Protein AF-A0AAW5A5T8-F1 (afdb_monomer_lite)

pLDDT: mean 87.93, std 8.43, range [50.16, 96.62]

Secondary 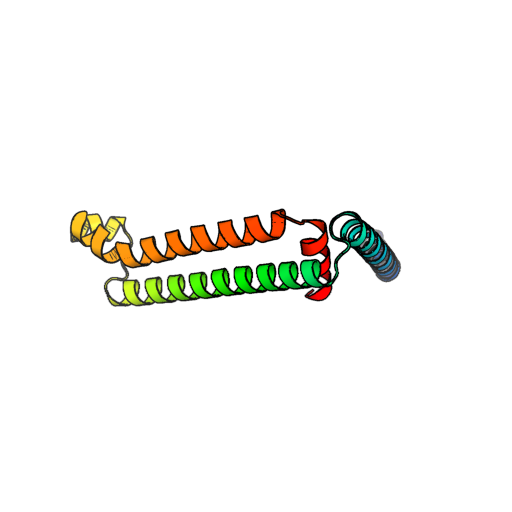structure (DSSP, 8-state):
--HHHHHHHHHHHHHHHHHHHHHHHHHHHHHHHHHHHHHH---HHHHHHHHHHHHHHHHHHHHHHHHHHHHHHHHHHH----HHHHHHHHHHHHHHHHHHHHHHHHHHHHHHHHHHHHHHHHSHHHHHHHHHHH-

Sequence (135 aa):
MTDKQTLEAFAKLLEPLAKSLNGIDRSLSLLADLELAKEFQPDPAKRQSHYAEINAAVAADAAAFEALEKARVEREAIDPRGHEQLVKEKGAEEAARILAPVKAALDARGESLKHEQKVRDSFPALDRIHRHRNS

Foldseek 3Di:
DPVVVVVVVVVVVCVVVVVVVVVVVLVVLLVVLVVVCCVVPVDPVVLVVLLVQLVVLVVQLVVLVVQLVVLLVVLVVVPVDDLVVCCVPVNNVVSCVSCVSNVVSVVSSVVSVVSSVVSCVVRVSSNSNSVVVVD

Structure (mmCIF, N/CA/C/O backbone):
data_AF-A0AAW5A5T8-F1
#
_entry.id   AF-A0AAW5A5T8-F1
#
loop_
_atom_site.group_PDB
_atom_site.id
_atom_site.type_symbol
_atom_site.label_atom_id
_atom_site.label_alt_id
_atom_site.label_comp_id
_atom_site.label_asym_id
_atom_site.label_entity_id
_atom_site.label_seq_id
_atom_site.pdbx_PDB_ins_code
_atom_site.Cartn_x
_atom_site.Cartn_y
_atom_site.Cartn_z
_atom_site.occupancy
_atom_site.B_iso_or_equiv
_atom_site.auth_seq_id
_atom_site.auth_comp_id
_atom_site.auth_asym_id
_atom_site.auth_atom_id
_atom_site.pdbx_PDB_model_num
ATOM 1 N N . MET A 1 1 ? 46.993 1.126 18.525 1.00 50.16 1 MET A N 1
ATOM 2 C CA . MET A 1 1 ? 45.733 1.790 18.120 1.00 50.16 1 MET A CA 1
ATOM 3 C C . MET A 1 1 ? 45.803 2.142 16.634 1.00 50.16 1 MET A C 1
ATOM 5 O O . MET A 1 1 ? 45.893 3.310 16.294 1.00 50.16 1 MET A O 1
ATOM 9 N N . THR A 1 2 ? 45.819 1.151 15.743 1.00 57.22 2 THR A N 1
ATOM 10 C CA . THR A 1 2 ? 46.119 1.381 14.312 1.00 57.22 2 THR A CA 1
ATOM 11 C C . THR A 1 2 ? 45.149 0.673 13.369 1.00 57.22 2 THR A C 1
ATOM 13 O O . THR A 1 2 ? 44.841 1.241 12.328 1.00 57.22 2 THR A O 1
ATOM 16 N N . ASP A 1 3 ? 44.571 -0.470 13.752 1.00 64.50 3 ASP A N 1
ATOM 17 C CA . ASP A 1 3 ? 43.694 -1.257 12.862 1.00 64.50 3 ASP A CA 1
ATOM 18 C C . ASP A 1 3 ? 42.357 -0.589 12.533 1.00 64.50 3 ASP A C 1
ATOM 20 O O . ASP A 1 3 ? 41.889 -0.644 11.401 1.00 64.50 3 ASP A O 1
ATOM 24 N N . LYS A 1 4 ? 41.725 0.081 13.502 1.00 63.66 4 LYS A N 1
ATOM 25 C CA . LYS A 1 4 ? 40.388 0.654 13.286 1.00 63.66 4 LYS A CA 1
ATOM 26 C C . LYS A 1 4 ? 40.422 1.876 12.360 1.00 63.66 4 LYS A C 1
ATOM 28 O O . LYS A 1 4 ? 39.583 2.008 11.479 1.00 63.66 4 LYS A O 1
ATOM 33 N N . GLN A 1 5 ? 41.438 2.726 12.516 1.00 70.50 5 GLN A N 1
ATOM 34 C CA . GLN A 1 5 ? 41.628 3.916 11.681 1.00 70.50 5 GLN A CA 1
ATOM 35 C C . GLN A 1 5 ? 42.098 3.566 10.263 1.00 70.50 5 GLN A C 1
ATOM 37 O O . GLN A 1 5 ? 41.700 4.231 9.310 1.00 70.50 5 GLN A O 1
ATOM 42 N N . THR A 1 6 ? 42.902 2.510 10.099 1.00 71.06 6 THR A N 1
ATOM 43 C CA . THR A 1 6 ? 43.271 2.016 8.763 1.00 71.06 6 THR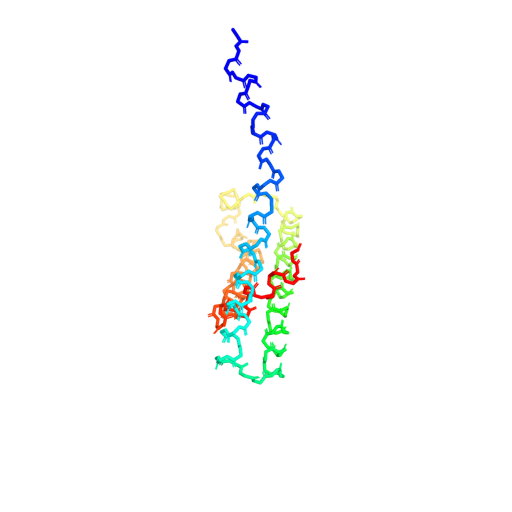 A CA 1
ATOM 44 C C . THR A 1 6 ? 42.087 1.358 8.063 1.00 71.06 6 THR A C 1
ATOM 46 O O . THR A 1 6 ? 41.859 1.660 6.896 1.00 71.06 6 THR A O 1
ATOM 49 N N . LEU A 1 7 ? 41.276 0.550 8.756 1.00 69.12 7 LEU A N 1
ATOM 50 C CA . LEU A 1 7 ? 40.034 -0.005 8.200 1.00 69.12 7 LEU A CA 1
ATOM 51 C C . LEU A 1 7 ? 39.050 1.085 7.753 1.00 69.12 7 LEU A C 1
ATOM 53 O O . LEU A 1 7 ? 38.493 0.990 6.663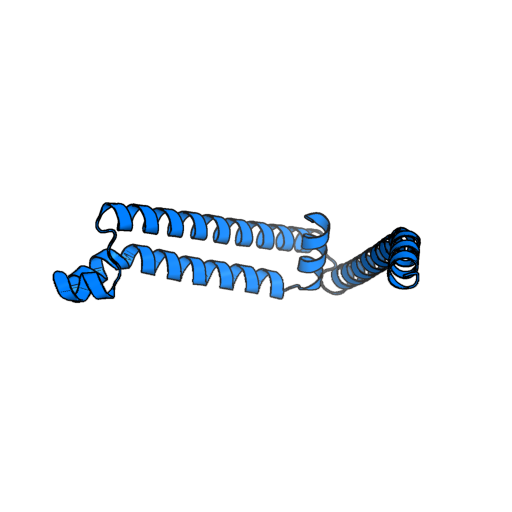 1.00 69.12 7 LEU A O 1
ATOM 57 N N . GLU A 1 8 ? 38.869 2.145 8.544 1.00 74.44 8 GLU A N 1
ATOM 58 C CA . GLU A 1 8 ? 38.021 3.286 8.166 1.00 74.44 8 GLU A CA 1
ATOM 59 C C . GLU A 1 8 ? 38.580 4.062 6.961 1.00 74.44 8 GLU A C 1
ATOM 61 O O . GLU A 1 8 ? 37.816 4.494 6.095 1.00 74.44 8 GLU A O 1
ATOM 66 N N . ALA A 1 9 ? 39.903 4.216 6.861 1.00 75.06 9 ALA A N 1
ATOM 67 C CA . ALA A 1 9 ? 40.546 4.846 5.708 1.00 75.06 9 ALA A CA 1
ATOM 68 C C . ALA A 1 9 ? 40.412 3.993 4.432 1.00 75.06 9 ALA A C 1
ATOM 70 O O . ALA A 1 9 ? 40.116 4.530 3.363 1.00 75.06 9 ALA A O 1
ATOM 71 N N . PHE A 1 10 ? 40.559 2.669 4.544 1.00 69.69 10 PHE A N 1
ATOM 72 C CA . PHE A 1 10 ? 40.326 1.733 3.442 1.00 69.69 10 PHE A CA 1
ATOM 73 C C . PHE A 1 10 ? 38.856 1.707 3.011 1.00 69.69 10 PHE A C 1
ATOM 75 O O . PHE A 1 10 ? 38.580 1.742 1.815 1.00 69.69 10 PHE A O 1
ATOM 82 N N . ALA A 1 11 ? 37.909 1.718 3.953 1.00 73.75 11 ALA A N 1
ATOM 83 C CA . ALA A 1 11 ? 36.483 1.791 3.640 1.00 73.75 11 ALA A CA 1
ATOM 84 C C . ALA A 1 11 ? 36.148 3.063 2.843 1.00 73.75 11 ALA A C 1
ATOM 86 O O . ALA A 1 11 ? 35.500 2.979 1.802 1.00 73.75 11 ALA A O 1
ATOM 87 N N . LYS A 1 12 ? 36.682 4.221 3.255 1.00 77.38 12 LYS A N 1
ATOM 88 C CA . LYS A 1 12 ? 36.511 5.497 2.535 1.00 77.38 12 LYS A CA 1
ATOM 89 C C . LYS A 1 12 ? 37.132 5.496 1.137 1.00 77.38 12 LYS A C 1
ATOM 91 O O . LYS A 1 12 ? 36.580 6.106 0.227 1.00 77.38 12 LYS A O 1
ATOM 96 N N . LEU A 1 13 ? 38.258 4.808 0.943 1.00 78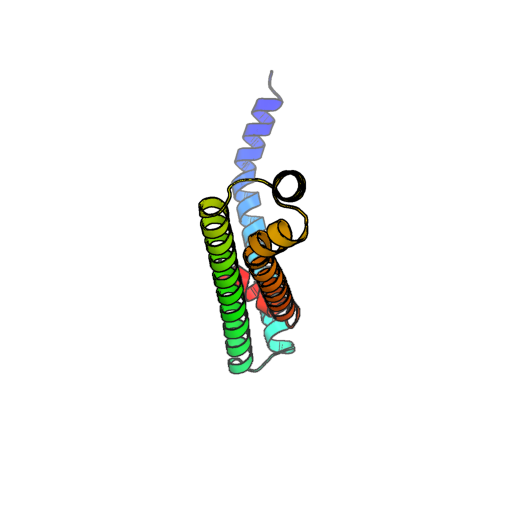.56 13 LEU A N 1
ATOM 97 C CA . LEU A 1 13 ? 38.880 4.632 -0.377 1.00 78.56 13 LEU A CA 1
ATOM 98 C C . LEU A 1 13 ? 38.065 3.711 -1.296 1.00 78.56 13 LEU A C 1
ATOM 100 O O . LEU A 1 13 ? 38.080 3.891 -2.512 1.00 78.56 13 LEU A O 1
ATOM 104 N N . LEU A 1 14 ? 37.345 2.744 -0.723 1.00 81.12 14 LEU A N 1
ATOM 105 C CA . LEU A 1 14 ? 36.507 1.795 -1.457 1.00 81.12 14 LEU A CA 1
ATOM 106 C C . LEU A 1 14 ? 35.087 2.317 -1.721 1.00 81.12 14 LEU A C 1
ATOM 108 O O . LEU A 1 14 ? 34.423 1.816 -2.625 1.00 81.12 14 LEU A O 1
ATOM 112 N N . GLU A 1 15 ? 34.618 3.335 -0.997 1.00 79.50 15 GLU A N 1
ATOM 113 C CA . GLU A 1 15 ? 33.291 3.937 -1.190 1.00 79.50 15 GLU A CA 1
ATOM 114 C C . GLU A 1 15 ? 32.993 4.353 -2.646 1.00 79.50 15 GLU A C 1
ATOM 116 O O . GLU A 1 15 ? 31.907 4.029 -3.138 1.00 79.50 15 GLU A O 1
ATOM 121 N N . PRO A 1 16 ? 33.898 5.035 -3.381 1.00 83.88 16 PRO A N 1
ATOM 122 C CA . PRO A 1 16 ? 33.655 5.386 -4.781 1.00 83.88 16 PRO A CA 1
ATOM 123 C C . PRO A 1 16 ? 33.539 4.158 -5.693 1.00 83.88 16 PRO A C 1
ATOM 125 O O . PRO A 1 16 ? 32.729 4.151 -6.624 1.00 83.88 16 PRO A O 1
ATOM 128 N N . LEU A 1 17 ? 34.309 3.103 -5.408 1.00 76.12 17 LEU A N 1
ATOM 129 C CA . LEU A 1 17 ? 34.255 1.840 -6.144 1.00 76.12 17 LEU A CA 1
ATOM 130 C C . LEU A 1 17 ? 32.937 1.106 -5.871 1.00 76.12 17 LEU A C 1
ATOM 132 O O . LEU A 1 17 ? 32.269 0.683 -6.811 1.00 76.12 17 LEU A O 1
ATOM 136 N N . ALA A 1 18 ? 32.517 1.033 -4.606 1.00 78.19 18 ALA A N 1
ATOM 137 C CA . ALA A 1 18 ? 31.232 0.460 -4.215 1.00 78.19 18 ALA A CA 1
ATOM 138 C C . ALA A 1 18 ? 30.058 1.220 -4.856 1.00 78.19 18 ALA A C 1
ATOM 140 O O . ALA A 1 18 ? 29.129 0.606 -5.377 1.00 78.19 18 ALA A O 1
ATOM 141 N N . LYS A 1 19 ? 30.117 2.559 -4.898 1.00 80.06 19 LYS A N 1
ATOM 142 C CA . LYS A 1 19 ? 29.126 3.391 -5.603 1.00 80.06 19 LYS A CA 1
ATOM 143 C C . LYS A 1 19 ? 29.090 3.105 -7.104 1.00 80.06 19 LYS A C 1
ATOM 145 O O . LYS A 1 19 ? 28.005 2.996 -7.667 1.00 80.06 19 LYS A O 1
ATOM 150 N N . SER A 1 20 ? 30.254 2.961 -7.735 1.00 77.12 20 SER A N 1
ATOM 151 C CA . SER A 1 20 ? 30.355 2.675 -9.171 1.00 77.12 20 SER A CA 1
ATOM 152 C C . SER A 1 20 ? 29.786 1.296 -9.512 1.00 77.12 20 SER A C 1
ATOM 154 O O . SER A 1 20 ? 28.985 1.177 -10.435 1.00 77.12 20 SER A O 1
ATOM 156 N N . LEU A 1 21 ? 30.127 0.272 -8.722 1.00 78.88 21 LEU A N 1
ATOM 157 C CA . LEU A 1 21 ? 29.589 -1.083 -8.878 1.00 78.88 21 LEU A CA 1
ATOM 158 C C . LEU A 1 21 ? 28.071 -1.120 -8.676 1.00 78.88 21 LEU A C 1
ATOM 160 O O . LEU A 1 21 ? 27.365 -1.677 -9.511 1.00 78.88 21 LEU A O 1
ATOM 164 N N . ASN A 1 22 ? 27.557 -0.446 -7.643 1.00 79.50 22 ASN A N 1
ATOM 165 C CA . ASN A 1 22 ? 26.114 -0.316 -7.432 1.00 79.50 22 ASN A CA 1
ATOM 166 C C . ASN A 1 22 ? 25.414 0.407 -8.596 1.00 79.50 22 ASN A C 1
ATOM 168 O O . ASN A 1 22 ? 24.282 0.075 -8.937 1.00 79.50 22 ASN A O 1
ATOM 172 N N . GLY A 1 23 ? 26.062 1.399 -9.214 1.00 79.62 23 GLY A N 1
ATOM 173 C CA . GLY A 1 23 ? 25.533 2.080 -10.399 1.00 79.62 23 GLY A CA 1
ATOM 174 C C . GLY A 1 23 ? 25.449 1.169 -11.627 1.00 79.62 23 GLY A C 1
ATOM 175 O O . GLY A 1 23 ? 24.453 1.203 -12.354 1.00 79.62 23 GLY A O 1
ATOM 176 N N . ILE A 1 24 ? 26.466 0.328 -11.838 1.00 81.06 24 ILE A N 1
ATOM 177 C CA . ILE A 1 24 ? 26.492 -0.661 -12.925 1.00 81.06 24 ILE A CA 1
ATOM 178 C C . ILE A 1 24 ? 25.399 -1.709 -12.713 1.00 81.06 24 ILE A C 1
ATOM 180 O O . ILE A 1 24 ? 24.621 -1.961 -13.630 1.00 81.06 24 ILE A O 1
ATOM 184 N N . ASP A 1 25 ? 25.294 -2.261 -11.505 1.00 80.50 25 ASP A N 1
ATOM 185 C CA . ASP A 1 25 ? 24.291 -3.273 -11.166 1.00 80.50 25 ASP A CA 1
ATOM 186 C C . ASP A 1 25 ? 22.860 -2.743 -11.366 1.00 80.50 25 ASP A C 1
ATOM 188 O O . ASP A 1 25 ? 22.042 -3.364 -12.044 1.00 80.50 25 ASP A O 1
ATOM 192 N N . ARG A 1 26 ? 22.589 -1.508 -10.916 1.00 81.31 26 ARG A N 1
ATOM 193 C CA . ARG A 1 26 ? 21.314 -0.816 -11.187 1.00 81.31 26 ARG A CA 1
ATOM 194 C C . ARG A 1 26 ? 21.022 -0.683 -12.681 1.00 81.31 26 ARG A C 1
ATOM 196 O O . ARG A 1 26 ? 19.890 -0.901 -13.104 1.00 81.31 26 ARG A O 1
ATOM 203 N N . SER A 1 27 ? 22.025 -0.317 -13.476 1.00 83.81 27 SER A N 1
ATOM 204 C CA . SER A 1 27 ? 21.863 -0.128 -14.923 1.00 83.81 27 SER A CA 1
ATOM 205 C C . SER A 1 27 ? 21.579 -1.451 -15.640 1.00 83.81 27 SER A C 1
ATOM 207 O O . SER A 1 27 ? 20.720 -1.499 -16.520 1.00 83.81 27 SER A O 1
ATOM 209 N N . LEU A 1 28 ? 22.257 -2.532 -15.242 1.00 85.12 28 LEU A N 1
ATOM 210 C CA . LEU A 1 28 ? 22.032 -3.874 -15.781 1.00 85.12 28 LEU A CA 1
ATOM 211 C C . LEU A 1 28 ? 20.659 -4.424 -15.378 1.00 85.12 28 LEU A C 1
ATOM 213 O O . LEU A 1 28 ? 19.955 -4.966 -16.228 1.00 85.12 28 LEU A O 1
ATOM 217 N N . SER A 1 29 ? 20.246 -4.223 -14.123 1.00 85.06 29 SER A N 1
ATOM 218 C CA . SER A 1 29 ? 18.906 -4.593 -13.651 1.00 85.06 29 SER A CA 1
ATOM 219 C C . SER A 1 29 ? 17.815 -3.864 -14.438 1.00 85.06 29 SER A C 1
ATOM 221 O O . SER A 1 29 ? 16.862 -4.492 -14.894 1.00 85.06 29 SER A O 1
ATOM 223 N N . LEU A 1 30 ? 17.970 -2.554 -14.664 1.00 85.38 30 LEU A N 1
ATOM 224 C CA . LEU A 1 30 ? 17.019 -1.780 -15.461 1.00 85.38 30 LEU A CA 1
ATOM 225 C C . LEU A 1 30 ? 16.963 -2.266 -16.915 1.00 85.38 30 LEU A C 1
ATOM 227 O O . LEU A 1 30 ? 15.880 -2.341 -17.490 1.00 85.38 30 LEU A O 1
ATOM 231 N N . LEU A 1 31 ? 18.108 -2.602 -17.516 1.00 87.31 31 LEU A N 1
ATOM 232 C CA . LEU A 1 31 ? 18.150 -3.148 -18.872 1.00 87.31 31 LEU A CA 1
ATOM 233 C C . LEU A 1 31 ? 17.413 -4.491 -18.952 1.00 87.31 31 LEU A C 1
ATOM 235 O O . LEU A 1 31 ? 16.599 -4.677 -19.852 1.00 87.31 31 LEU A O 1
ATOM 239 N N . ALA A 1 32 ? 17.655 -5.392 -17.997 1.00 88.00 32 ALA A N 1
ATOM 240 C CA . ALA A 1 32 ? 16.958 -6.671 -17.921 1.00 88.00 32 ALA A CA 1
ATOM 241 C C . ALA A 1 32 ? 15.440 -6.477 -17.785 1.00 88.00 32 ALA A C 1
ATOM 243 O O . ALA A 1 32 ? 14.673 -7.092 -18.523 1.00 88.00 32 ALA A O 1
ATOM 244 N N . ASP A 1 33 ? 15.000 -5.567 -16.913 1.00 87.75 33 ASP A N 1
ATOM 245 C CA . ASP A 1 33 ? 13.579 -5.254 -16.764 1.00 87.75 33 ASP A CA 1
ATOM 246 C C . ASP A 1 33 ? 12.980 -4.638 -18.039 1.00 87.75 33 ASP A C 1
ATOM 248 O O . ASP A 1 33 ? 11.847 -4.958 -18.396 1.00 87.75 33 ASP A O 1
ATOM 252 N N . LEU A 1 34 ? 13.721 -3.788 -18.761 1.00 87.44 34 LEU A N 1
ATOM 253 C CA . LEU A 1 34 ? 13.277 -3.221 -20.039 1.00 87.44 34 LEU A CA 1
ATOM 254 C C . LEU A 1 34 ? 13.120 -4.287 -21.127 1.00 87.44 34 LEU A C 1
ATOM 256 O O . LEU A 1 34 ? 12.172 -4.205 -21.908 1.00 87.44 34 LEU A O 1
ATOM 260 N N . GLU A 1 35 ? 14.014 -5.272 -21.185 1.00 88.56 35 GLU A N 1
ATOM 261 C CA . GLU A 1 35 ? 13.884 -6.403 -22.108 1.00 88.56 35 GLU A CA 1
ATOM 262 C C . GLU A 1 35 ? 12.682 -7.283 -21.736 1.00 88.56 35 GLU A C 1
ATOM 264 O O . GLU A 1 35 ? 11.841 -7.545 -22.595 1.00 88.56 35 GLU A O 1
ATOM 269 N N . LEU A 1 36 ? 12.493 -7.604 -20.449 1.00 88.38 36 LEU A N 1
ATOM 270 C CA . LEU A 1 36 ? 11.289 -8.298 -19.970 1.00 88.38 36 LEU A CA 1
ATOM 271 C C . LEU A 1 36 ? 10.012 -7.515 -20.316 1.00 88.38 36 LEU A C 1
ATOM 273 O O . LEU A 1 36 ? 9.023 -8.077 -20.782 1.00 88.38 36 LEU A O 1
ATOM 277 N N . ALA A 1 37 ? 10.017 -6.194 -20.140 1.00 88.44 37 ALA A N 1
ATOM 278 C CA . ALA A 1 37 ? 8.880 -5.352 -20.483 1.00 88.44 37 ALA A CA 1
ATOM 279 C C . ALA A 1 37 ? 8.569 -5.373 -21.987 1.00 88.44 37 ALA A C 1
ATOM 281 O O . ALA A 1 37 ? 7.398 -5.339 -22.359 1.00 88.44 37 ALA A O 1
ATOM 282 N N . LYS A 1 38 ? 9.586 -5.428 -22.857 1.00 88.62 38 LYS A N 1
ATOM 283 C CA . LYS A 1 38 ? 9.394 -5.561 -24.309 1.00 88.62 38 LYS A CA 1
ATOM 284 C C . LYS A 1 38 ? 8.882 -6.947 -24.695 1.00 88.62 38 LYS A C 1
ATOM 286 O O . LYS A 1 38 ? 8.043 -7.031 -25.583 1.00 88.62 38 LYS A O 1
ATOM 291 N N . GLU A 1 39 ? 9.365 -7.999 -24.043 1.00 87.62 39 GLU A N 1
ATOM 292 C CA . GLU A 1 39 ? 8.981 -9.381 -24.335 1.00 87.62 39 GLU A CA 1
ATOM 293 C C . GLU A 1 39 ? 7.539 -9.677 -23.899 1.00 87.62 39 GLU A C 1
ATOM 295 O O . GLU A 1 39 ? 6.735 -10.169 -24.689 1.00 87.62 39 GLU A O 1
ATOM 300 N N . PHE A 1 40 ? 7.178 -9.310 -22.666 1.00 84.44 40 PHE A N 1
ATOM 301 C CA . PHE A 1 40 ? 5.877 -9.645 -22.076 1.00 84.44 40 PHE A CA 1
ATOM 302 C C . PHE A 1 40 ? 4.791 -8.587 -22.311 1.00 84.44 40 PHE A C 1
ATOM 304 O O . PHE A 1 40 ? 3.603 -8.903 -22.247 1.00 84.44 40 PHE A O 1
ATOM 311 N N . GLN A 1 41 ? 5.166 -7.336 -22.599 1.00 86.06 41 GLN A N 1
ATOM 312 C CA . GLN A 1 41 ? 4.227 -6.281 -22.985 1.00 86.06 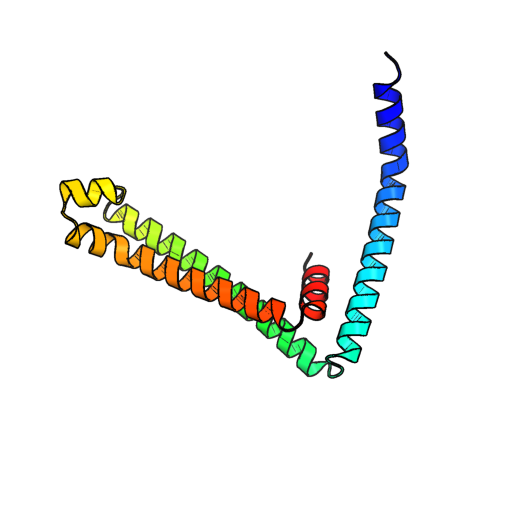41 GLN A CA 1
ATOM 313 C C . GLN A 1 41 ? 4.823 -5.403 -24.096 1.00 86.06 41 GLN A C 1
ATOM 315 O O . GLN A 1 41 ? 5.207 -4.260 -23.834 1.00 86.06 41 GLN A O 1
ATOM 320 N N . PRO A 1 42 ? 4.901 -5.891 -25.349 1.00 87.38 42 PRO A N 1
ATOM 321 C CA . PRO A 1 42 ? 5.593 -5.201 -26.441 1.00 87.38 42 PRO A CA 1
ATOM 322 C C . PRO A 1 42 ? 4.969 -3.849 -26.796 1.00 87.38 42 PRO A C 1
ATOM 324 O O . PRO A 1 42 ? 5.692 -2.927 -27.180 1.00 87.38 42 PRO A O 1
ATOM 327 N N . ASP A 1 43 ? 3.657 -3.704 -26.597 1.00 91.88 43 ASP A N 1
ATOM 328 C CA . ASP A 1 43 ? 2.904 -2.485 -26.883 1.00 91.88 43 ASP A CA 1
ATOM 329 C C . ASP A 1 43 ? 3.246 -1.348 -25.890 1.00 91.88 43 ASP A C 1
ATOM 331 O O . ASP A 1 43 ? 2.912 -1.434 -24.699 1.00 91.88 43 ASP A O 1
ATOM 335 N N . PRO A 1 44 ? 3.874 -0.249 -26.355 1.00 88.62 44 PRO A N 1
ATOM 336 C CA . PRO A 1 44 ? 4.182 0.902 -25.513 1.00 88.62 44 PRO A CA 1
ATOM 337 C C . PRO A 1 44 ? 2.949 1.553 -24.880 1.00 88.62 44 PRO A C 1
ATOM 339 O O . PRO A 1 44 ? 3.042 2.025 -23.746 1.00 88.62 44 PRO A O 1
ATOM 342 N N . ALA A 1 45 ? 1.804 1.568 -25.571 1.00 91.44 45 ALA A N 1
ATOM 343 C CA . ALA A 1 45 ? 0.583 2.186 -25.062 1.00 91.44 45 ALA A CA 1
ATOM 344 C C . ALA A 1 45 ? 0.040 1.415 -23.853 1.00 91.44 45 ALA A C 1
ATOM 346 O O . ALA A 1 45 ? -0.349 2.018 -22.853 1.00 91.44 45 ALA A O 1
ATOM 347 N N . LYS A 1 46 ? 0.103 0.079 -23.889 1.00 90.81 46 LYS A N 1
ATOM 348 C CA . LYS A 1 46 ? -0.287 -0.758 -22.747 1.00 90.81 46 LYS A CA 1
ATOM 349 C C . LYS A 1 46 ? 0.659 -0.611 -21.560 1.00 90.81 46 LYS A C 1
ATOM 351 O O . LYS A 1 46 ? 0.191 -0.551 -20.428 1.00 90.81 46 LYS A O 1
ATOM 356 N N . ARG A 1 47 ? 1.973 -0.491 -21.795 1.00 90.75 47 ARG A N 1
ATOM 357 C CA . ARG A 1 47 ? 2.929 -0.175 -20.713 1.00 90.75 47 ARG A CA 1
ATOM 358 C C . ARG A 1 47 ? 2.608 1.175 -20.067 1.00 90.75 47 ARG A C 1
ATOM 360 O O . ARG A 1 47 ? 2.638 1.285 -18.847 1.00 90.75 47 ARG A O 1
ATOM 367 N N . GLN A 1 48 ? 2.256 2.180 -20.871 1.00 91.19 48 GLN A N 1
ATOM 368 C CA . GLN A 1 48 ? 1.860 3.494 -20.365 1.00 91.19 48 GLN A CA 1
ATOM 369 C C . GLN A 1 48 ? 0.550 3.446 -19.566 1.00 91.19 48 GLN A C 1
ATOM 371 O O . GLN A 1 48 ? 0.476 4.074 -18.512 1.00 91.19 48 GLN A O 1
ATOM 376 N N . SER A 1 49 ? -0.447 2.678 -20.023 1.00 92.88 49 SER A N 1
ATOM 377 C CA . SER A 1 49 ? -1.680 2.422 -19.260 1.00 92.88 49 SER A CA 1
ATOM 378 C C . SER A 1 49 ? -1.363 1.809 -17.901 1.00 92.88 49 SER A C 1
ATOM 380 O O . SER A 1 49 ? -1.837 2.292 -16.881 1.00 92.88 49 SER A O 1
ATOM 382 N N . HIS A 1 50 ? -0.475 0.816 -17.872 1.00 92.00 50 HIS A N 1
ATOM 383 C CA . HIS A 1 50 ? -0.083 0.165 -16.631 1.00 92.00 50 HIS A CA 1
ATOM 384 C C . HIS A 1 50 ? 0.613 1.125 -15.650 1.00 92.00 50 HIS A C 1
ATOM 386 O O . HIS A 1 50 ? 0.306 1.140 -14.462 1.00 92.00 50 HIS A O 1
ATOM 392 N N . TYR A 1 51 ? 1.497 2.002 -16.138 1.00 92.88 51 TYR A N 1
ATOM 393 C CA . TYR A 1 51 ? 2.080 3.052 -15.295 1.00 92.88 51 TYR A CA 1
ATOM 394 C C . TYR A 1 51 ? 1.031 4.040 -14.769 1.00 92.88 51 TYR A C 1
ATOM 396 O O . TYR A 1 51 ? 1.136 4.494 -13.630 1.00 92.88 51 TYR A O 1
ATOM 404 N N . ALA A 1 52 ? 0.024 4.376 -15.578 1.00 94.50 52 ALA A N 1
ATOM 405 C CA . ALA A 1 52 ? -1.083 5.219 -15.142 1.00 94.50 52 ALA A CA 1
ATOM 406 C C . ALA A 1 52 ? -1.936 4.527 -14.065 1.00 94.50 52 ALA A C 1
ATOM 408 O O . ALA A 1 52 ? -2.314 5.177 -13.095 1.00 94.50 52 ALA A O 1
ATOM 409 N N . GLU A 1 53 ? -2.173 3.219 -14.186 1.00 95.00 53 GLU A N 1
ATOM 410 C CA . GLU A 1 53 ? -2.861 2.405 -13.176 1.00 95.00 53 GLU A CA 1
ATOM 411 C C . GLU A 1 53 ? -2.082 2.358 -11.856 1.00 95.00 53 GLU A C 1
ATOM 413 O O . GLU A 1 53 ? -2.676 2.577 -10.802 1.00 95.00 53 GLU A O 1
ATOM 418 N N . ILE A 1 54 ? -0.756 2.160 -11.898 1.00 93.75 54 ILE A N 1
ATOM 419 C CA . ILE A 1 54 ? 0.099 2.228 -10.699 1.00 93.75 54 ILE A CA 1
ATOM 420 C C . ILE A 1 54 ? -0.041 3.602 -10.032 1.00 93.75 54 ILE A C 1
ATOM 422 O O . ILE A 1 54 ? -0.286 3.684 -8.831 1.00 93.75 54 ILE A O 1
ATOM 426 N N . ASN A 1 55 ? 0.072 4.690 -10.802 1.00 94.50 55 ASN A N 1
ATOM 427 C CA . ASN A 1 55 ? -0.055 6.048 -10.266 1.00 94.50 55 ASN A CA 1
ATOM 428 C C . ASN A 1 55 ? -1.435 6.303 -9.646 1.00 94.50 55 ASN A C 1
ATOM 430 O O . ASN A 1 55 ? -1.527 6.914 -8.583 1.00 94.50 55 ASN A O 1
ATOM 434 N N . ALA A 1 56 ? -2.502 5.837 -10.297 1.00 96.19 56 ALA A N 1
ATOM 435 C CA . ALA A 1 56 ? -3.862 5.975 -9.795 1.00 96.19 56 ALA A CA 1
ATOM 436 C C . ALA A 1 56 ? -4.062 5.200 -8.486 1.00 96.19 56 ALA A C 1
ATOM 438 O O . ALA A 1 56 ? -4.667 5.729 -7.556 1.00 96.19 56 ALA A O 1
ATOM 439 N N . ALA A 1 57 ? -3.516 3.985 -8.383 1.00 94.12 57 ALA A N 1
ATOM 440 C CA . ALA A 1 57 ? -3.615 3.178 -7.173 1.00 94.12 57 ALA A CA 1
ATOM 441 C C . ALA A 1 57 ? -2.837 3.792 -5.996 1.00 94.12 57 ALA A C 1
ATOM 443 O O . ALA A 1 57 ? -3.374 3.874 -4.895 1.00 94.12 57 ALA A O 1
ATOM 444 N N . VAL A 1 58 ? -1.629 4.317 -6.242 1.00 93.62 58 VAL A N 1
ATOM 445 C CA . VAL A 1 58 ? -0.847 5.063 -5.235 1.00 93.62 58 VAL A CA 1
ATOM 446 C C . VAL A 1 58 ? -1.598 6.308 -4.762 1.00 93.62 58 VAL A C 1
ATOM 448 O O . VAL A 1 58 ? -1.668 6.583 -3.566 1.00 93.62 58 VAL A O 1
ATOM 451 N N . ALA A 1 59 ? -2.189 7.067 -5.689 1.00 95.31 59 ALA A N 1
ATOM 452 C CA . ALA A 1 59 ? -2.978 8.245 -5.343 1.00 95.31 59 ALA A CA 1
ATOM 453 C C . ALA A 1 59 ? -4.235 7.881 -4.533 1.00 95.31 59 ALA A C 1
ATOM 455 O O . ALA A 1 59 ? -4.606 8.612 -3.614 1.00 95.31 59 ALA A O 1
ATOM 456 N N . ALA A 1 60 ? -4.873 6.750 -4.845 1.00 95.00 60 ALA A N 1
ATOM 457 C CA . ALA A 1 60 ? -6.023 6.248 -4.103 1.00 95.00 60 ALA A CA 1
ATOM 458 C C . ALA A 1 60 ? -5.651 5.829 -2.671 1.00 95.00 60 ALA A C 1
ATOM 460 O O . ALA A 1 60 ? -6.384 6.174 -1.745 1.00 95.00 60 ALA A O 1
ATOM 461 N N . ASP A 1 61 ? -4.515 5.151 -2.466 1.00 94.81 61 ASP A N 1
ATOM 462 C CA . ASP A 1 61 ? -4.044 4.810 -1.116 1.00 94.81 61 ASP A CA 1
ATOM 463 C C . ASP A 1 61 ? -3.687 6.057 -0.301 1.00 94.81 61 ASP A C 1
ATOM 465 O O . ASP A 1 61 ? -4.111 6.189 0.849 1.00 94.81 61 ASP A O 1
ATOM 469 N N . ALA A 1 62 ? -3.010 7.030 -0.918 1.00 94.94 62 ALA A N 1
ATOM 470 C CA . ALA A 1 62 ? -2.725 8.312 -0.279 1.00 94.94 62 ALA A CA 1
ATOM 471 C C . ALA A 1 62 ? -4.017 9.034 0.147 1.00 94.94 62 ALA A C 1
ATOM 473 O O . ALA A 1 62 ? -4.119 9.519 1.272 1.00 94.94 62 ALA A O 1
ATOM 474 N N . ALA A 1 63 ? -5.043 9.052 -0.710 1.00 95.38 63 ALA A N 1
ATOM 475 C CA . ALA A 1 63 ? -6.342 9.629 -0.370 1.00 95.38 63 ALA A CA 1
ATOM 476 C C . ALA A 1 63 ? -7.054 8.865 0.765 1.00 95.38 63 ALA A C 1
ATOM 478 O O . ALA A 1 63 ? -7.662 9.488 1.638 1.00 95.38 63 ALA A O 1
ATOM 479 N N . ALA A 1 64 ? -6.963 7.531 0.786 1.00 95.38 64 ALA A N 1
ATOM 480 C CA . ALA A 1 64 ? -7.521 6.706 1.857 1.00 95.38 64 ALA A CA 1
ATOM 481 C C . ALA A 1 64 ? -6.790 6.919 3.194 1.00 95.38 64 ALA A C 1
ATOM 483 O O . ALA A 1 64 ? -7.422 6.942 4.252 1.00 95.38 64 ALA A O 1
ATOM 484 N N . PHE A 1 65 ? -5.472 7.133 3.158 1.00 95.38 65 PHE A N 1
ATOM 485 C CA . PHE A 1 65 ? -4.691 7.513 4.332 1.00 95.38 65 PHE A CA 1
ATOM 486 C C . PHE A 1 65 ? -5.131 8.866 4.898 1.00 95.38 65 PHE A C 1
ATOM 488 O O . PHE A 1 65 ? -5.425 8.961 6.087 1.00 95.38 65 PHE A O 1
ATOM 495 N N . GLU A 1 66 ? -5.272 9.883 4.048 1.00 96.62 66 GLU A N 1
ATOM 496 C CA . GLU A 1 66 ? -5.775 11.200 4.458 1.00 96.62 66 GLU A CA 1
ATOM 497 C C . GLU A 1 66 ? -7.190 11.120 5.056 1.00 96.62 66 GLU A C 1
ATOM 499 O O . GLU A 1 66 ? -7.499 11.784 6.047 1.00 96.62 66 GLU A O 1
ATOM 504 N N . ALA A 1 67 ? -8.063 10.279 4.493 1.00 95.44 67 ALA A N 1
ATOM 505 C CA . ALA A 1 67 ? -9.399 10.045 5.039 1.00 95.44 67 ALA A CA 1
ATOM 506 C C . ALA A 1 67 ? -9.358 9.372 6.424 1.00 95.44 67 ALA A C 1
ATOM 508 O O . ALA A 1 67 ? -10.131 9.743 7.310 1.00 95.44 67 ALA A O 1
ATOM 509 N N . LEU A 1 68 ? -8.442 8.422 6.636 1.00 96.31 68 LEU A N 1
ATOM 510 C CA . LEU A 1 68 ? -8.221 7.790 7.937 1.00 96.31 68 LEU A CA 1
ATOM 511 C C . LEU A 1 68 ? -7.731 8.796 8.982 1.00 96.31 68 LEU A C 1
ATOM 513 O O . LEU A 1 68 ? -8.239 8.793 10.103 1.00 96.31 68 LEU A O 1
ATOM 517 N N . GLU A 1 69 ? -6.779 9.659 8.631 1.00 96.31 69 GLU A N 1
ATOM 518 C CA . GLU A 1 69 ? -6.277 10.687 9.549 1.00 96.31 69 GLU A CA 1
ATOM 519 C C . GLU A 1 69 ? -7.374 11.693 9.914 1.00 96.31 69 GLU A C 1
ATOM 521 O O . GLU A 1 69 ? -7.579 11.979 11.095 1.00 96.31 69 GLU A O 1
ATOM 526 N N . LYS A 1 70 ? -8.182 12.136 8.942 1.00 95.06 70 LYS A N 1
ATOM 527 C CA . LYS A 1 70 ? -9.360 12.975 9.221 1.00 95.06 70 LYS A CA 1
ATOM 528 C C . LYS A 1 70 ? -10.350 12.287 10.158 1.00 95.06 70 LYS A C 1
ATOM 530 O O . LYS A 1 70 ? -10.734 12.877 11.164 1.00 95.06 70 LYS A O 1
ATOM 535 N N . ALA A 1 71 ? -10.698 11.026 9.894 1.00 93.50 71 ALA A N 1
ATOM 536 C CA . ALA A 1 71 ? -11.604 10.264 10.752 1.00 93.50 71 ALA A CA 1
ATOM 537 C C . ALA A 1 71 ? -11.053 10.101 12.181 1.00 93.50 71 ALA A C 1
ATOM 539 O O . ALA A 1 71 ? -11.815 10.114 13.149 1.00 93.50 71 ALA A O 1
ATOM 540 N N . ARG A 1 72 ? -9.728 9.964 12.338 1.00 93.00 72 ARG A N 1
ATOM 541 C CA . ARG A 1 72 ? -9.072 9.907 13.654 1.00 93.00 72 ARG A CA 1
ATOM 542 C C . ARG A 1 72 ? -9.195 11.227 14.404 1.00 93.00 72 ARG A C 1
ATOM 544 O O . ARG A 1 72 ? -9.591 11.189 15.566 1.00 93.00 72 ARG A O 1
ATOM 551 N N . VAL A 1 73 ? -8.909 12.347 13.742 1.00 94.25 73 VAL A N 1
ATOM 552 C CA . VAL A 1 73 ? -9.017 13.695 14.321 1.00 94.25 73 VAL A CA 1
ATOM 553 C C . VAL A 1 73 ? -10.462 14.012 14.712 1.00 94.25 73 VAL A C 1
ATOM 555 O O . VAL A 1 73 ? -10.718 14.452 15.830 1.00 94.25 73 VAL A O 1
ATOM 558 N N . GLU A 1 74 ? -11.425 13.736 13.831 1.00 92.50 74 GLU A N 1
ATOM 559 C CA . GLU A 1 74 ? -12.852 13.944 14.106 1.00 92.50 74 GLU A CA 1
ATOM 560 C C . GLU A 1 74 ? -13.335 13.083 15.279 1.00 92.50 74 GLU A C 1
ATOM 562 O O . GLU A 1 74 ? -14.050 13.569 16.156 1.00 92.50 74 GLU A O 1
ATOM 567 N N . ARG A 1 75 ? -12.894 11.820 15.351 1.00 92.19 75 ARG A N 1
ATOM 568 C CA . ARG A 1 75 ? -13.193 10.940 16.488 1.00 92.19 75 ARG A CA 1
ATOM 569 C C . ARG A 1 75 ? -12.602 11.479 17.783 1.00 92.19 75 ARG A C 1
ATOM 571 O O . ARG A 1 75 ? -13.296 11.458 18.791 1.00 92.19 75 ARG A O 1
ATOM 578 N N . GLU A 1 76 ? -11.364 11.964 17.775 1.00 91.00 76 GLU A N 1
ATOM 579 C CA . GLU A 1 76 ? -10.727 12.539 18.970 1.00 91.00 76 GLU A CA 1
ATOM 580 C C . GLU A 1 76 ? -11.424 13.806 19.461 1.00 91.00 76 GLU A C 1
ATOM 582 O O . GLU A 1 76 ? -11.519 14.011 20.671 1.00 91.00 76 GLU A O 1
ATOM 587 N N . ALA A 1 77 ? -11.972 14.612 18.548 1.00 90.94 77 ALA A N 1
ATOM 588 C CA . ALA A 1 77 ? -12.788 15.770 18.901 1.00 90.94 77 ALA A CA 1
ATOM 589 C C . ALA A 1 77 ? -14.125 15.381 19.564 1.00 90.94 77 ALA A C 1
ATOM 591 O O . ALA A 1 77 ? -14.626 16.124 20.407 1.00 90.94 77 ALA A O 1
ATOM 592 N N . ILE A 1 78 ? -14.700 14.226 19.205 1.00 89.75 78 ILE A N 1
ATOM 593 C CA . ILE A 1 78 ? -15.917 13.685 19.834 1.00 89.75 78 ILE A CA 1
ATOM 594 C C . ILE A 1 78 ? -15.589 13.052 21.190 1.00 89.75 78 ILE A C 1
ATOM 596 O O . ILE A 1 78 ? -16.253 13.328 22.190 1.00 89.75 78 ILE A O 1
ATOM 600 N N . ASP A 1 79 ? -14.600 12.158 21.216 1.00 87.25 79 ASP A N 1
ATOM 601 C CA . ASP A 1 79 ? -14.114 11.513 22.428 1.00 87.25 79 ASP A CA 1
ATOM 602 C C . ASP A 1 79 ? -12.670 10.993 22.247 1.00 87.25 79 ASP A C 1
ATOM 604 O O . ASP A 1 79 ? -12.429 10.090 21.434 1.00 87.25 79 ASP A O 1
ATOM 608 N N . PRO A 1 80 ? -11.690 11.503 23.015 1.00 89.44 80 PRO A N 1
ATOM 609 C CA . PRO A 1 80 ? -10.290 11.106 22.867 1.00 89.44 80 PRO A CA 1
ATOM 610 C C . PRO A 1 80 ? -9.983 9.720 23.451 1.00 89.44 80 PRO A C 1
ATOM 612 O O . PRO A 1 80 ? -8.881 9.203 23.258 1.00 89.44 80 PRO A O 1
ATOM 615 N N . ARG A 1 81 ? -10.919 9.103 24.181 1.00 89.06 81 ARG A N 1
ATOM 616 C CA . ARG A 1 81 ? -10.678 7.838 24.883 1.00 89.06 81 ARG A CA 1
ATOM 617 C C . ARG A 1 81 ? -10.512 6.652 23.937 1.00 89.06 81 ARG A C 1
ATOM 619 O O . ARG A 1 81 ? -11.089 6.585 22.852 1.00 89.06 81 ARG A O 1
ATOM 626 N N . GLY A 1 82 ? -9.729 5.676 24.393 1.00 87.25 82 GLY A N 1
ATOM 627 C CA . GLY A 1 82 ? -9.550 4.401 23.698 1.00 87.25 82 GLY A CA 1
ATOM 628 C C . GLY A 1 82 ? -10.783 3.495 23.803 1.00 87.25 82 GLY A C 1
ATOM 629 O O . GLY A 1 82 ? -11.647 3.690 24.660 1.00 87.25 82 GLY A O 1
ATOM 630 N N . HIS A 1 83 ? -10.844 2.456 22.962 1.00 86.56 83 HIS A N 1
ATOM 631 C CA . HIS A 1 83 ? -11.992 1.542 22.893 1.00 86.56 83 HIS A CA 1
ATOM 632 C C . HIS A 1 83 ? -12.382 0.952 24.257 1.00 86.56 83 HIS A C 1
ATOM 634 O O . HIS A 1 83 ? -13.553 0.999 24.627 1.00 86.56 83 HIS A O 1
ATOM 640 N N . GLU A 1 84 ? -11.416 0.452 25.031 1.00 90.38 84 GLU A N 1
ATOM 641 C CA . GLU A 1 84 ? -11.679 -0.165 26.339 1.00 90.38 84 GLU A CA 1
ATOM 642 C C . GLU A 1 84 ? -12.290 0.810 27.354 1.00 90.38 84 GLU A C 1
ATOM 644 O O . GLU A 1 84 ? -13.125 0.420 28.168 1.00 90.38 84 GLU A O 1
ATOM 649 N N . GLN A 1 85 ? -11.888 2.082 27.308 1.00 91.00 85 GLN A N 1
ATOM 650 C CA . GLN A 1 85 ? -12.427 3.129 28.178 1.00 91.00 85 GLN A CA 1
ATOM 651 C C . GLN A 1 85 ? -13.848 3.508 27.748 1.00 91.00 85 GLN A C 1
ATOM 653 O O . GLN A 1 85 ? -14.744 3.586 28.586 1.00 91.00 85 GLN A O 1
ATOM 658 N N . LEU A 1 86 ? -14.082 3.644 26.439 1.00 90.31 86 LEU A N 1
ATOM 659 C CA . LEU A 1 86 ? -15.414 3.903 25.890 1.00 90.31 86 LEU A CA 1
ATOM 660 C C . LEU A 1 86 ? -16.411 2.794 26.249 1.00 90.31 86 LEU A C 1
ATOM 662 O O . LEU A 1 86 ? -17.531 3.095 26.648 1.00 90.31 86 LEU A O 1
ATOM 666 N N . VAL A 1 87 ? -16.004 1.523 26.174 1.00 92.62 87 VAL A N 1
ATOM 667 C CA . VAL A 1 87 ? -16.868 0.387 26.542 1.00 92.62 87 VAL A CA 1
ATOM 668 C C . VAL A 1 87 ? -17.221 0.415 28.027 1.00 92.62 87 VAL A C 1
ATOM 670 O O . VAL A 1 87 ? -18.371 0.165 28.380 1.00 92.62 87 VAL A O 1
ATOM 673 N N . LYS A 1 88 ? -16.255 0.739 28.896 1.00 93.50 88 LYS A N 1
ATOM 674 C CA . LYS A 1 88 ? -16.473 0.811 30.348 1.00 93.50 88 LYS A CA 1
ATOM 675 C C . LYS A 1 88 ? -17.426 1.936 30.751 1.00 93.50 88 LYS A C 1
ATOM 677 O O . LYS A 1 88 ? -18.207 1.751 31.675 1.00 93.50 88 LYS A O 1
ATOM 682 N N . GLU A 1 89 ? -17.354 3.085 30.083 1.00 91.56 89 GLU A N 1
ATOM 683 C CA . GLU A 1 89 ? -18.092 4.286 30.495 1.00 91.56 89 GLU A CA 1
ATOM 684 C C . GLU A 1 89 ? -19.402 4.517 29.737 1.00 91.56 89 GLU A C 1
ATOM 686 O O . GLU A 1 89 ? -20.356 5.036 30.310 1.00 91.56 89 GLU A O 1
ATOM 691 N N . LYS A 1 90 ? -19.459 4.150 28.454 1.00 88.31 90 LYS A N 1
ATOM 692 C CA . LYS A 1 90 ? -20.611 4.402 27.571 1.00 88.31 90 LYS A CA 1
ATOM 693 C C . LYS A 1 90 ? -21.291 3.122 27.084 1.00 88.31 90 LYS A C 1
ATOM 695 O O . LYS A 1 90 ? -22.327 3.192 26.430 1.00 88.31 90 LYS A O 1
ATOM 700 N N . GLY A 1 91 ? -20.733 1.958 27.410 1.00 93.06 91 GLY A N 1
ATOM 701 C CA . GLY A 1 91 ? -21.212 0.671 26.920 1.00 93.06 91 GLY A CA 1
ATOM 702 C C . GLY A 1 91 ? -20.708 0.342 25.513 1.00 93.06 91 GLY A C 1
ATOM 703 O O . GLY A 1 91 ? -20.162 1.178 24.791 1.00 93.06 91 GLY A O 1
ATOM 704 N N . ALA A 1 92 ? -20.871 -0.924 25.125 1.00 91.00 92 ALA A N 1
ATOM 705 C CA . ALA A 1 92 ? -20.315 -1.455 23.882 1.00 91.00 92 ALA A CA 1
ATOM 706 C C . ALA A 1 92 ? -20.942 -0.846 22.617 1.00 91.00 92 ALA A C 1
ATOM 708 O O . ALA A 1 92 ? -20.227 -0.605 21.646 1.00 91.00 92 ALA A O 1
ATOM 709 N N . GLU A 1 93 ? -22.249 -0.570 22.628 1.00 91.31 93 GLU A N 1
ATOM 710 C CA . GLU A 1 93 ? -22.958 -0.041 21.455 1.00 91.31 93 GLU A CA 1
ATOM 711 C C . GLU A 1 93 ? -22.520 1.385 21.108 1.00 91.31 93 GLU A C 1
ATOM 713 O O . GLU A 1 93 ? -22.164 1.668 19.963 1.00 91.31 93 GLU A O 1
ATOM 718 N N . GLU A 1 94 ? -22.457 2.275 22.100 1.00 88.56 94 GLU A N 1
ATOM 719 C CA . GLU A 1 94 ? -22.050 3.662 21.868 1.00 88.56 94 GLU A CA 1
ATOM 720 C C . GLU A 1 94 ? -20.545 3.758 21.558 1.00 88.56 94 GLU A C 1
ATOM 722 O O . GLU A 1 94 ? -20.135 4.535 20.695 1.00 88.56 94 GLU A O 1
ATOM 727 N N . ALA A 1 95 ? -19.713 2.907 22.175 1.00 89.94 95 ALA A N 1
ATOM 728 C CA . ALA A 1 95 ? -18.300 2.784 21.814 1.00 89.94 95 ALA A CA 1
ATOM 729 C C . ALA A 1 95 ? -18.116 2.355 20.347 1.00 89.94 95 ALA A C 1
ATOM 731 O O . ALA A 1 95 ? -17.287 2.924 19.635 1.00 89.94 95 ALA A O 1
ATOM 732 N N . ALA A 1 96 ? -18.904 1.381 19.878 1.00 91.12 96 ALA A N 1
ATOM 733 C CA . ALA A 1 96 ? -18.874 0.938 18.488 1.00 91.12 96 ALA A CA 1
ATOM 734 C C . ALA A 1 96 ? -19.318 2.051 17.531 1.00 91.12 96 ALA A C 1
ATOM 736 O O . ALA A 1 96 ? -18.688 2.245 16.494 1.00 91.12 96 ALA A O 1
ATOM 737 N N . ARG A 1 97 ? -20.347 2.824 17.894 1.00 90.94 97 ARG A N 1
ATOM 738 C CA . ARG A 1 97 ? -20.824 3.960 17.099 1.00 90.94 97 ARG A CA 1
ATOM 739 C C . ARG A 1 97 ? -19.767 5.058 16.953 1.00 90.94 97 ARG A C 1
ATOM 741 O O . ARG A 1 97 ? -19.567 5.549 15.846 1.00 90.94 97 ARG A O 1
ATOM 748 N N . ILE A 1 98 ? -19.075 5.417 18.036 1.00 89.81 98 ILE A N 1
ATOM 749 C CA . ILE A 1 98 ? -18.008 6.435 18.018 1.00 89.81 98 ILE A CA 1
ATOM 750 C C . ILE A 1 98 ? -16.809 5.967 17.177 1.00 89.81 98 ILE A C 1
ATOM 752 O O . ILE A 1 98 ? -16.195 6.765 16.472 1.00 89.81 98 ILE A O 1
ATOM 756 N N . LEU A 1 99 ? -16.477 4.673 17.222 1.00 91.69 99 LEU A N 1
ATOM 757 C CA . LEU A 1 99 ? -15.331 4.108 16.499 1.00 91.69 99 LEU A CA 1
ATOM 758 C C . LEU A 1 99 ? -15.644 3.694 15.054 1.00 91.69 99 LEU A C 1
ATOM 760 O O . LEU A 1 99 ? -14.713 3.496 14.270 1.00 91.69 99 LEU A O 1
ATOM 764 N N . ALA A 1 100 ? -16.921 3.570 14.683 1.00 92.50 100 ALA A N 1
ATOM 765 C CA . ALA A 1 100 ? -17.343 3.108 13.362 1.00 92.50 100 ALA A CA 1
ATOM 766 C C . ALA A 1 100 ? -16.728 3.906 12.195 1.00 92.50 100 ALA A C 1
ATOM 768 O O . ALA A 1 100 ? -16.257 3.260 11.259 1.00 92.50 100 ALA A O 1
ATOM 769 N N . PRO A 1 101 ? -16.636 5.253 12.230 1.00 92.88 101 PRO A N 1
ATOM 770 C CA . PRO A 1 101 ? -16.025 6.017 11.140 1.00 92.88 101 PRO A CA 1
ATOM 771 C C . PRO A 1 101 ? -14.536 5.705 10.953 1.00 92.88 101 PRO A C 1
ATOM 773 O O . PRO A 1 101 ? -14.078 5.507 9.830 1.00 92.88 101 PRO A O 1
ATOM 776 N N . VAL A 1 102 ? -13.783 5.589 12.053 1.00 94.12 102 VAL A N 1
ATOM 777 C CA . VAL A 1 102 ? -12.353 5.240 12.012 1.00 94.12 102 VAL A CA 1
ATOM 778 C C . VAL A 1 102 ? -12.165 3.821 11.488 1.00 94.12 102 VAL A C 1
ATOM 780 O O . VAL A 1 102 ? -11.269 3.579 10.683 1.00 94.12 102 VAL A O 1
ATOM 783 N N . LYS A 1 103 ? -13.020 2.885 11.916 1.00 94.06 103 LYS A N 1
ATOM 784 C CA . LYS A 1 103 ? -12.993 1.506 11.425 1.00 94.06 103 LYS A CA 1
ATOM 785 C 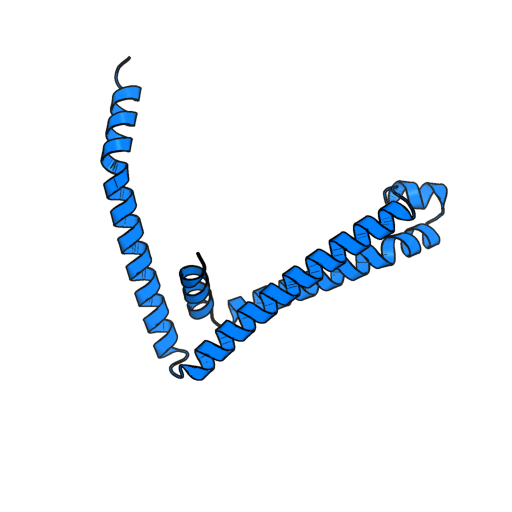C . LYS A 1 103 ? -13.285 1.443 9.925 1.00 94.06 103 LYS A C 1
ATOM 787 O O . LYS A 1 103 ? -12.519 0.824 9.200 1.00 94.06 103 LYS A O 1
ATOM 792 N N . ALA A 1 104 ? -14.322 2.135 9.456 1.00 94.50 104 ALA A N 1
ATOM 793 C CA . ALA A 1 104 ? -14.667 2.188 8.037 1.00 94.50 104 ALA A CA 1
ATOM 794 C C . ALA A 1 104 ? -13.531 2.785 7.187 1.00 94.50 104 ALA A C 1
ATOM 796 O O . ALA A 1 104 ? -13.201 2.240 6.137 1.00 94.50 104 ALA A O 1
ATOM 797 N N . ALA A 1 105 ? -12.888 3.860 7.655 1.00 94.75 105 ALA A N 1
ATOM 798 C CA . ALA A 1 105 ? -11.739 4.448 6.967 1.00 94.75 105 ALA A CA 1
ATOM 799 C C . ALA A 1 105 ? -10.514 3.514 6.960 1.00 94.75 105 ALA A C 1
ATOM 801 O O . ALA A 1 105 ? -9.780 3.453 5.975 1.00 94.75 105 ALA A O 1
ATOM 802 N N . LEU A 1 106 ? -10.302 2.758 8.041 1.00 95.62 106 LEU A N 1
ATOM 803 C CA . LEU A 1 106 ? -9.230 1.767 8.127 1.00 95.62 106 LEU A CA 1
ATOM 804 C C . LEU A 1 106 ? -9.470 0.588 7.178 1.00 95.62 106 LEU A C 1
ATOM 806 O O . LEU A 1 106 ? -8.536 0.171 6.494 1.00 95.62 106 LEU A O 1
ATOM 810 N N . ASP A 1 107 ? -10.703 0.088 7.104 1.00 96.00 107 ASP A N 1
ATOM 811 C CA . ASP A 1 107 ? -11.091 -0.977 6.178 1.00 96.00 107 ASP A CA 1
ATOM 812 C C . ASP A 1 107 ? -10.920 -0.509 4.720 1.00 96.00 107 ASP A C 1
ATOM 814 O O . ASP A 1 107 ? -10.278 -1.201 3.929 1.00 96.00 107 ASP A O 1
ATOM 818 N N . ALA A 1 108 ? -11.372 0.709 4.392 1.00 94.00 108 ALA A N 1
ATOM 819 C CA . ALA A 1 108 ? -11.200 1.310 3.067 1.00 94.00 108 ALA A CA 1
ATOM 820 C C . ALA A 1 108 ? -9.721 1.469 2.675 1.00 94.00 108 ALA A C 1
ATOM 822 O O . ALA A 1 108 ? -9.341 1.148 1.548 1.00 94.00 108 ALA A O 1
ATOM 823 N N . ARG A 1 109 ? -8.858 1.894 3.609 1.00 94.94 109 ARG A N 1
ATOM 824 C CA . ARG A 1 109 ? -7.406 1.932 3.376 1.00 94.94 109 ARG A CA 1
ATOM 825 C C . ARG A 1 109 ? -6.814 0.529 3.203 1.00 94.94 109 ARG A C 1
ATOM 827 O O . ARG A 1 109 ? -5.917 0.306 2.397 1.00 94.94 109 ARG A O 1
ATOM 834 N N . GLY A 1 110 ? -7.314 -0.451 3.952 1.00 95.81 110 GLY A N 1
ATOM 835 C CA . GLY A 1 110 ? -6.923 -1.848 3.772 1.00 95.81 110 GLY A CA 1
ATOM 836 C C . GLY A 1 110 ? -7.248 -2.366 2.366 1.00 95.81 110 GLY A C 1
ATOM 837 O O . GLY A 1 110 ? -6.474 -3.136 1.796 1.00 95.81 110 GLY A O 1
ATOM 838 N N . GLU A 1 111 ? -8.372 -1.940 1.792 1.00 95.88 111 GLU A N 1
ATOM 839 C CA . GLU A 1 111 ? -8.758 -2.257 0.415 1.00 95.88 111 GLU A CA 1
ATOM 840 C C . GLU A 1 111 ? -7.911 -1.512 -0.624 1.00 95.88 111 GLU A C 1
ATOM 842 O O . GLU A 1 111 ? -7.463 -2.148 -1.583 1.00 95.88 111 GLU A O 1
ATOM 847 N N . SER A 1 112 ? -7.626 -0.217 -0.425 1.00 94.50 112 SER A N 1
ATOM 848 C CA . SER A 1 112 ? -6.754 0.553 -1.328 1.00 94.50 112 SER A CA 1
ATOM 849 C C . SER A 1 112 ? -5.351 -0.036 -1.393 1.00 94.50 112 SER A C 1
ATOM 851 O O . SER A 1 112 ? -4.837 -0.252 -2.488 1.00 94.50 112 SER A O 1
ATOM 853 N N . LEU A 1 113 ? -4.776 -0.405 -0.247 1.00 94.31 113 LEU A N 1
ATOM 854 C CA . LEU A 1 113 ? -3.447 -1.007 -0.182 1.00 94.31 113 LEU A CA 1
ATOM 855 C C . LEU A 1 113 ? -3.397 -2.358 -0.910 1.00 94.31 113 LEU A C 1
ATOM 857 O O . LEU A 1 113 ? -2.464 -2.640 -1.662 1.00 94.31 113 LEU A O 1
ATOM 861 N N . LYS A 1 114 ? -4.424 -3.202 -0.734 1.00 96.12 114 LYS A N 1
ATOM 862 C CA . LYS A 1 114 ? -4.542 -4.470 -1.476 1.00 96.12 114 LYS A CA 1
ATOM 863 C C . LYS A 1 114 ? -4.670 -4.232 -2.977 1.00 96.12 114 LYS A C 1
ATOM 865 O O . LYS A 1 114 ? -4.116 -5.000 -3.763 1.00 96.12 114 LYS A O 1
ATOM 870 N N . HIS A 1 115 ? -5.418 -3.206 -3.377 1.00 94.56 115 HIS A N 1
ATOM 871 C CA . HIS A 1 115 ? -5.562 -2.842 -4.779 1.00 94.56 115 HIS A CA 1
ATOM 872 C C . HIS A 1 115 ? -4.233 -2.361 -5.370 1.00 94.56 115 HIS A C 1
ATOM 874 O O . HIS A 1 115 ? -3.832 -2.877 -6.411 1.00 94.56 115 HIS A O 1
ATOM 880 N N . GLU A 1 116 ? -3.520 -1.464 -4.685 1.00 94.19 116 GLU A N 1
ATOM 881 C CA . GLU A 1 116 ? -2.190 -1.003 -5.092 1.00 94.19 116 GLU A CA 1
ATOM 882 C C . GLU A 1 116 ? -1.228 -2.178 -5.269 1.00 94.19 116 GLU A C 1
ATOM 884 O O . GLU A 1 116 ? -0.621 -2.326 -6.332 1.00 94.19 116 GLU A O 1
ATOM 889 N N . GLN A 1 117 ? -1.152 -3.063 -4.273 1.00 94.50 117 GLN A N 1
ATOM 890 C CA . GLN A 1 117 ? -0.299 -4.246 -4.330 1.00 94.50 117 GLN A CA 1
ATOM 891 C C . GLN A 1 117 ? -0.653 -5.135 -5.530 1.00 94.50 117 GLN A C 1
ATOM 893 O O . GLN A 1 117 ? 0.226 -5.539 -6.285 1.00 94.50 117 GLN A O 1
ATOM 898 N N . LYS A 1 118 ? -1.947 -5.377 -5.772 1.00 94.94 118 LYS A N 1
ATOM 899 C CA . LYS A 1 118 ? -2.414 -6.175 -6.914 1.00 94.94 118 LYS A CA 1
ATOM 900 C C . LYS A 1 118 ? -2.034 -5.553 -8.259 1.00 94.94 118 LYS A C 1
ATOM 902 O O . LYS A 1 118 ? -1.680 -6.285 -9.182 1.00 94.94 118 LYS A O 1
ATOM 907 N N . VAL A 1 119 ? -2.125 -4.228 -8.388 1.00 93.94 119 VAL A N 1
ATOM 908 C CA . VAL A 1 119 ? -1.718 -3.526 -9.612 1.00 93.94 119 VAL A CA 1
ATOM 909 C C . VAL A 1 119 ? -0.214 -3.701 -9.826 1.00 93.94 119 VAL A C 1
ATOM 911 O O . VAL A 1 119 ? 0.185 -4.137 -10.904 1.00 93.94 119 VAL A O 1
ATOM 914 N N . ARG A 1 120 ? 0.615 -3.480 -8.799 1.00 92.69 120 ARG A N 1
ATOM 915 C CA . ARG A 1 120 ? 2.077 -3.659 -8.889 1.00 92.69 120 ARG A CA 1
ATOM 916 C C . ARG A 1 120 ? 2.490 -5.098 -9.210 1.00 92.69 120 ARG A C 1
ATOM 918 O O . ARG A 1 120 ? 3.367 -5.318 -10.044 1.00 92.69 120 ARG A O 1
ATOM 925 N N . ASP A 1 121 ? 1.822 -6.075 -8.604 1.00 93.44 121 ASP A N 1
ATOM 926 C CA . ASP A 1 121 ? 2.126 -7.498 -8.788 1.00 93.44 121 ASP A CA 1
ATOM 927 C C . ASP A 1 121 ? 1.681 -8.037 -10.154 1.00 93.44 121 ASP A C 1
ATOM 929 O O . ASP A 1 121 ? 2.158 -9.087 -10.585 1.00 93.44 121 ASP A O 1
ATOM 933 N N . SER A 1 122 ? 0.793 -7.331 -10.864 1.00 91.44 122 SER A N 1
ATOM 934 C CA . SER A 1 122 ? 0.319 -7.777 -12.179 1.00 91.44 122 SER A CA 1
ATOM 935 C C . SER A 1 122 ? 1.406 -7.734 -13.261 1.00 91.44 122 SER A C 1
ATOM 937 O O . SER A 1 122 ? 1.414 -8.598 -14.137 1.00 91.44 122 SER A O 1
ATOM 939 N N . PHE A 1 123 ? 2.361 -6.797 -13.172 1.00 89.06 123 PHE A N 1
ATOM 940 C CA . PHE A 1 123 ? 3.551 -6.750 -14.031 1.00 89.06 123 PHE A CA 1
ATOM 941 C C . PHE A 1 123 ? 4.792 -6.294 -13.241 1.00 89.06 123 PHE A C 1
ATOM 943 O O . PHE A 1 123 ? 5.208 -5.135 -13.339 1.00 89.06 123 PHE A O 1
ATOM 950 N N . PRO A 1 124 ? 5.464 -7.210 -12.519 1.00 89.94 124 PRO A N 1
ATOM 951 C CA . PRO A 1 124 ? 6.555 -6.856 -11.606 1.00 89.94 124 PRO A CA 1
ATOM 952 C C . PRO A 1 124 ? 7.741 -6.141 -12.270 1.00 89.94 124 PRO A C 1
ATOM 954 O O . PRO A 1 124 ? 8.378 -5.292 -11.651 1.00 89.94 124 PRO A O 1
ATOM 957 N N . ALA A 1 125 ? 8.046 -6.459 -13.534 1.00 89.50 125 ALA A N 1
ATOM 958 C CA . ALA A 1 125 ? 9.094 -5.767 -14.289 1.00 89.50 125 ALA A CA 1
ATOM 959 C C . ALA A 1 125 ? 8.720 -4.301 -14.574 1.00 89.50 125 ALA A C 1
ATOM 961 O O . ALA A 1 125 ? 9.556 -3.413 -14.427 1.00 89.50 125 ALA A O 1
ATOM 962 N N . LEU A 1 126 ? 7.455 -4.025 -14.918 1.00 90.19 126 LEU A N 1
ATOM 963 C CA . LEU A 1 126 ? 6.981 -2.654 -15.119 1.00 90.19 126 LEU A CA 1
ATOM 964 C C . LEU A 1 126 ? 6.974 -1.879 -13.797 1.00 90.19 126 LEU A C 1
ATOM 966 O O . LEU A 1 126 ? 7.433 -0.741 -13.766 1.00 90.19 126 LEU A O 1
ATOM 970 N N . ASP A 1 127 ? 6.550 -2.492 -12.692 1.00 92.50 127 ASP A N 1
ATOM 971 C CA . ASP A 1 127 ? 6.634 -1.858 -11.371 1.00 92.50 127 ASP A CA 1
ATOM 972 C C . ASP A 1 127 ? 8.081 -1.487 -10.986 1.00 92.50 127 ASP A C 1
ATOM 974 O O . ASP A 1 127 ? 8.339 -0.362 -10.553 1.00 92.50 127 ASP A O 1
ATOM 978 N N . ARG A 1 128 ? 9.059 -2.380 -11.198 1.00 90.50 128 ARG A N 1
ATOM 979 C CA . ARG A 1 128 ? 10.478 -2.063 -10.944 1.00 90.50 128 ARG A CA 1
ATOM 980 C C . ARG A 1 128 ? 10.979 -0.909 -11.812 1.00 90.50 128 ARG A C 1
ATOM 982 O O . ARG A 1 128 ? 11.613 0.007 -11.286 1.00 90.50 128 ARG A O 1
ATOM 989 N N . ILE A 1 129 ? 10.645 -0.893 -13.105 1.00 88.69 129 ILE A N 1
ATOM 990 C CA . ILE A 1 129 ? 10.985 0.227 -14.002 1.00 88.69 129 ILE A CA 1
ATOM 991 C C . ILE A 1 129 ? 10.356 1.532 -13.504 1.00 88.69 129 ILE A C 1
ATOM 993 O O . ILE A 1 129 ? 11.011 2.575 -13.507 1.00 88.69 129 ILE A O 1
ATOM 997 N N . HIS A 1 130 ? 9.091 1.494 -13.081 1.00 90.25 130 HIS A N 1
ATOM 998 C CA . HIS A 1 130 ? 8.380 2.658 -12.554 1.00 90.25 130 HIS A CA 1
ATOM 999 C C . HIS A 1 130 ? 9.054 3.207 -11.296 1.00 90.25 130 HIS A C 1
ATOM 1001 O O . HIS A 1 130 ? 9.319 4.407 -11.225 1.00 90.25 130 HIS A O 1
ATOM 1007 N N . ARG A 1 131 ? 9.423 2.334 -10.352 1.00 87.62 131 ARG A N 1
ATOM 1008 C CA . ARG A 1 131 ? 10.156 2.724 -9.141 1.00 87.62 131 ARG A CA 1
ATOM 1009 C C . ARG A 1 131 ? 11.512 3.342 -9.462 1.00 87.62 131 ARG A C 1
ATOM 1011 O O . ARG A 1 131 ? 11.825 4.384 -8.905 1.00 87.62 131 ARG A O 1
ATOM 1018 N N . HIS A 1 132 ? 12.266 2.775 -10.403 1.00 84.94 132 HIS A N 1
ATOM 1019 C CA . HIS A 1 132 ? 13.544 3.344 -10.846 1.00 84.94 132 HIS A CA 1
ATOM 1020 C C . HIS A 1 132 ? 13.419 4.726 -11.497 1.00 84.94 132 HIS A C 1
ATOM 1022 O O . HIS A 1 132 ? 14.354 5.516 -11.429 1.00 84.94 132 HIS A O 1
ATOM 1028 N N . ARG A 1 133 ? 12.291 5.025 -12.150 1.00 80.38 133 ARG A N 1
ATOM 1029 C CA . ARG A 1 133 ? 12.044 6.343 -12.759 1.00 80.38 133 ARG A CA 1
ATOM 1030 C C . ARG A 1 133 ? 11.674 7.418 -11.741 1.00 80.38 133 ARG A C 1
ATOM 1032 O O . ARG A 1 133 ? 11.866 8.593 -12.031 1.00 80.38 133 ARG A O 1
ATOM 1039 N N . ASN A 1 134 ? 11.118 7.013 -10.602 1.00 77.62 134 ASN A N 1
ATOM 1040 C CA . ASN A 1 134 ? 10.560 7.909 -9.590 1.00 77.62 134 ASN A CA 1
ATOM 1041 C C . ASN A 1 134 ? 11.387 7.955 -8.289 1.00 77.62 134 ASN A C 1
ATOM 1043 O O . ASN A 1 134 ? 10.987 8.649 -7.355 1.00 77.62 134 ASN A O 1
ATOM 1047 N N . SER A 1 135 ? 12.495 7.206 -8.214 1.00 67.06 135 SER A N 1
ATOM 1048 C CA . SER A 1 135 ? 13.487 7.223 -7.125 1.00 67.06 135 SER A CA 1
ATOM 1049 C C . SER A 1 135 ? 14.570 8.266 -7.357 1.00 67.06 135 SER A C 1
ATOM 1051 O O . SER A 1 135 ? 14.939 8.955 -6.385 1.00 67.06 135 SER A O 1
#

Radius of gyration: 24.4 Å; chains: 1; bounding box: 69×25×57 Å

Organism: NCBI:txid219574